Protein AF-A0A9Q0MSA0-F1 (afdb_monomer)

Foldseek 3Di:
DDDPPQLPQDPLLQKWKWWAQDLALVRTDIDGLSVVVCVCVDPRRDPVAAEDEAEDAAQDFCPDPVNRVVVNVVSVVVRYGYMYTGSNSLRYDDPVSSVVCVVSNVSSD

pLDDT: mean 86.54, std 16.1, range [34.62, 98.0]

InterPro domains:
  IPR029058 Alpha/Beta hydrolase fold [G3DSA:3.40.50.1820] (4-109)
  IPR029058 Alpha/Beta hydrolase fold [SSF53474] (38-92)

Solvent-accessible surface area (backbone atoms only — not comparable to full-atom values): 6507 Å² total; per-residue (Å²): 136,84,78,80,78,74,74,77,56,67,86,65,61,82,22,30,35,33,40,52,58,43,96,47,88,87,35,61,53,78,34,52,53,95,47,47,77,55,55,74,73,39,83,72,54,50,92,89,33,57,74,45,81,46,72,66,60,77,70,37,37,65,86,32,71,67,43,45,53,54,51,41,53,48,49,72,69,65,63,52,40,46,32,36,48,31,46,34,74,51,30,45,74,59,65,72,67,26,57,71,39,45,70,61,57,54,68,68,110

Organism: NCBI:txid35572

Radius of gyration: 14.37 Å; Cα contacts (8 Å, |Δi|>4): 168; chains: 1; bounding box: 33×27×44 Å

Structure (mmCIF, N/CA/C/O backbone):
data_AF-A0A9Q0MSA0-F1
#
_entry.id   AF-A0A9Q0MSA0-F1
#
loop_
_atom_site.group_PDB
_atom_site.id
_atom_site.type_symbol
_atom_site.label_atom_id
_atom_site.label_alt_id
_atom_site.label_comp_id
_atom_site.label_asym_id
_atom_site.label_entity_id
_atom_site.label_seq_id
_atom_site.pdbx_PDB_ins_code
_atom_site.Cartn_x
_atom_site.Cartn_y
_atom_site.Cartn_z
_atom_site.occupancy
_atom_site.B_iso_or_equiv
_atom_site.auth_seq_id
_atom_site.auth_comp_id
_atom_site.auth_asym_id
_atom_site.auth_atom_id
_atom_site.pdbx_PDB_model_num
ATOM 1 N N . MET A 1 1 ? 7.295 -15.134 24.720 1.00 34.62 1 MET A N 1
ATOM 2 C CA . MET A 1 1 ? 8.501 -15.471 23.937 1.00 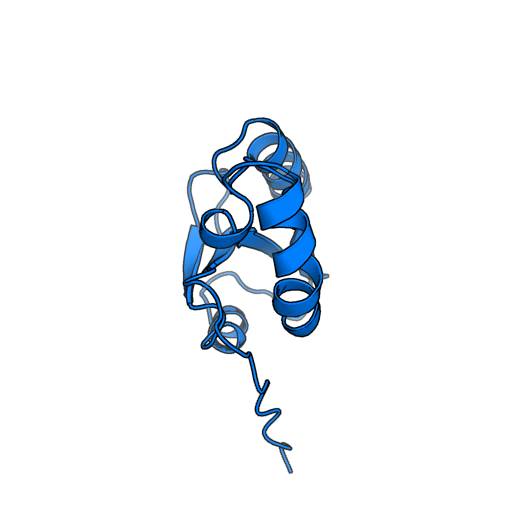34.62 1 MET A CA 1
ATOM 3 C C . MET A 1 1 ? 8.190 -15.064 22.504 1.00 34.62 1 MET A C 1
ATOM 5 O O . MET A 1 1 ? 7.495 -15.799 21.823 1.00 34.62 1 MET A O 1
ATOM 9 N N . TYR A 1 2 ? 8.537 -13.834 22.113 1.00 38.09 2 TYR A N 1
ATOM 10 C CA . TYR A 1 2 ? 8.278 -13.337 20.760 1.00 38.09 2 TYR A CA 1
ATOM 11 C C . TYR A 1 2 ? 9.439 -13.789 19.882 1.00 38.09 2 TYR A C 1
ATOM 13 O O . TYR A 1 2 ? 10.568 -13.339 20.057 1.00 38.09 2 TYR A O 1
ATOM 21 N N . THR A 1 3 ? 9.189 -14.752 19.004 1.00 38.34 3 THR A N 1
ATOM 22 C CA . THR A 1 3 ? 10.114 -15.080 17.923 1.00 38.34 3 THR A CA 1
ATOM 23 C C . THR A 1 3 ? 10.214 -13.865 17.015 1.00 38.34 3 THR A C 1
ATOM 25 O O . THR A 1 3 ? 9.231 -13.4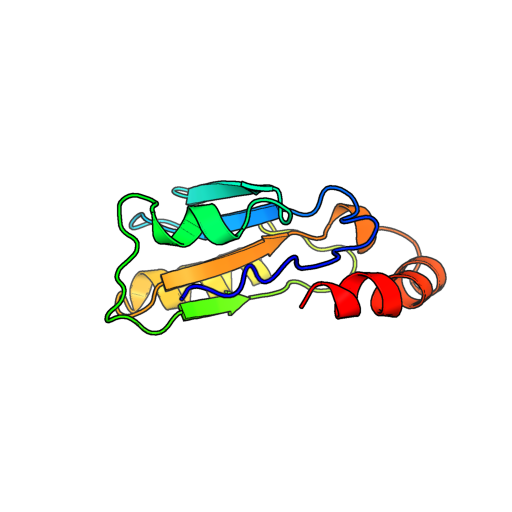94 16.378 1.00 38.34 3 THR A O 1
ATOM 28 N N . ASN A 1 4 ? 11.395 -13.245 16.977 1.00 38.03 4 ASN A N 1
ATOM 29 C CA . ASN A 1 4 ? 11.743 -12.253 15.971 1.00 38.03 4 ASN A CA 1
ATOM 30 C C . ASN A 1 4 ? 11.627 -12.924 14.598 1.00 38.03 4 ASN A C 1
ATOM 32 O O . ASN A 1 4 ? 12.502 -13.697 14.203 1.00 38.03 4 ASN A O 1
ATOM 36 N N . PHE A 1 5 ? 10.531 -12.656 13.889 1.00 42.59 5 PHE A N 1
ATOM 37 C CA . PHE A 1 5 ? 10.462 -12.864 12.451 1.00 42.59 5 PHE A CA 1
ATOM 38 C C . PHE A 1 5 ? 11.408 -11.842 11.825 1.00 42.59 5 PHE A C 1
ATOM 40 O O . PHE A 1 5 ? 11.008 -10.744 11.458 1.00 42.59 5 PHE A O 1
ATOM 47 N N . ASN A 1 6 ? 12.690 -12.191 11.734 1.00 39.47 6 ASN A N 1
ATOM 48 C CA . ASN A 1 6 ? 13.568 -11.538 10.779 1.00 39.47 6 ASN A CA 1
ATOM 49 C C . ASN A 1 6 ? 13.062 -11.970 9.406 1.00 39.47 6 ASN A C 1
ATOM 51 O O . ASN A 1 6 ? 13.451 -13.023 8.896 1.00 39.47 6 ASN A O 1
ATOM 55 N N . LEU A 1 7 ? 12.136 -11.191 8.846 1.00 48.97 7 LEU A N 1
ATOM 56 C CA . LEU A 1 7 ? 11.839 -11.248 7.430 1.00 48.97 7 LEU A CA 1
ATOM 57 C C . LEU A 1 7 ? 13.181 -10.937 6.760 1.00 48.97 7 LEU A C 1
ATOM 59 O O . LEU A 1 7 ? 13.653 -9.802 6.790 1.00 48.97 7 LEU A O 1
ATOM 63 N N . VAL A 1 8 ? 13.867 -11.962 6.249 1.00 50.69 8 VAL A N 1
ATOM 64 C CA . VAL A 1 8 ? 15.035 -11.766 5.385 1.00 50.69 8 VAL A CA 1
ATOM 65 C C . VAL A 1 8 ? 14.468 -11.269 4.064 1.00 50.69 8 VAL A C 1
ATOM 67 O O . VAL A 1 8 ? 14.370 -12.010 3.087 1.00 50.69 8 VAL A O 1
ATOM 70 N N . ILE A 1 9 ? 14.001 -10.022 4.071 1.00 54.22 9 ILE A N 1
ATOM 71 C CA . ILE A 1 9 ? 13.684 -9.309 2.851 1.00 54.22 9 ILE A CA 1
ATOM 72 C C . ILE A 1 9 ? 15.026 -9.219 2.134 1.00 54.22 9 ILE A C 1
ATOM 74 O O . ILE A 1 9 ? 16.013 -8.758 2.712 1.00 54.22 9 ILE A O 1
ATOM 78 N N . GLY A 1 10 ? 15.093 -9.734 0.908 1.00 58.25 10 GLY A N 1
ATOM 79 C CA . GLY A 1 10 ? 16.223 -9.461 0.028 1.00 58.25 10 GLY A CA 1
ATOM 80 C C . GLY A 1 10 ? 16.320 -7.960 -0.263 1.00 58.25 10 GLY A C 1
ATOM 81 O O . GLY A 1 10 ? 15.852 -7.114 0.498 1.00 58.25 10 GLY A O 1
ATOM 82 N N . ASN A 1 11 ? 16.889 -7.587 -1.404 1.00 71.75 11 ASN A N 1
ATOM 83 C CA . ASN A 1 11 ? 16.768 -6.206 -1.858 1.00 71.75 11 ASN A CA 1
ATOM 84 C C . ASN A 1 11 ? 15.273 -5.838 -1.957 1.00 71.75 11 ASN A C 1
ATOM 86 O O . ASN A 1 11 ? 14.556 -6.369 -2.798 1.00 71.75 11 ASN A O 1
ATOM 90 N N . SER A 1 12 ? 14.800 -4.935 -1.096 1.00 74.56 12 SER A N 1
ATOM 91 C CA . SER A 1 12 ? 13.406 -4.477 -1.094 1.00 74.56 12 SER A CA 1
ATOM 92 C C . SER A 1 12 ? 13.081 -3.602 -2.304 1.00 74.56 12 SER A C 1
ATOM 94 O O . SER A 1 12 ? 11.943 -3.160 -2.456 1.00 74.56 12 SER A O 1
ATOM 96 N N . PHE A 1 13 ? 14.083 -3.284 -3.131 1.00 84.50 13 PHE A N 1
ATOM 97 C CA . PHE A 1 13 ? 14.019 -2.317 -4.220 1.00 84.50 13 PHE A CA 1
ATOM 98 C C . PHE A 1 13 ? 13.547 -0.932 -3.762 1.00 84.50 13 PHE A C 1
ATOM 100 O O . PHE A 1 13 ? 13.080 -0.135 -4.567 1.00 84.50 13 PHE A O 1
ATOM 107 N N . GLY A 1 14 ? 13.654 -0.617 -2.468 1.00 87.69 14 GLY A N 1
ATOM 108 C CA . GLY A 1 14 ? 13.102 0.617 -1.911 1.00 87.69 14 GLY A CA 1
ATOM 109 C C . GLY A 1 14 ? 11.572 0.640 -1.853 1.00 87.69 14 GLY A C 1
ATOM 110 O O . GLY A 1 14 ? 11.011 1.726 -1.690 1.00 87.69 14 GLY A O 1
ATOM 111 N N . SER A 1 15 ? 10.912 -0.518 -1.962 1.00 91.94 15 SER A N 1
ATOM 112 C CA . SER A 1 15 ? 9.458 -0.650 -1.841 1.00 91.94 15 SER A CA 1
ATOM 113 C C . SER A 1 15 ? 8.961 -0.146 -0.485 1.00 91.94 15 SER A C 1
ATOM 115 O O . SER A 1 15 ? 9.685 -0.164 0.519 1.00 91.94 15 SER A O 1
ATOM 117 N N . LYS A 1 16 ? 7.712 0.312 -0.464 1.00 94.94 16 LYS A N 1
ATOM 118 C CA . LYS A 1 16 ? 7.084 0.971 0.682 1.00 94.94 16 LYS A CA 1
ATOM 119 C C . LYS A 1 16 ? 5.752 0.316 1.021 1.00 94.94 16 LYS A C 1
ATOM 121 O O . LYS A 1 16 ? 5.033 -0.128 0.128 1.00 94.94 16 LYS A O 1
ATOM 126 N N . ILE A 1 17 ? 5.397 0.332 2.300 1.00 96.06 17 ILE A N 1
ATOM 127 C CA . ILE A 1 17 ? 4.033 0.065 2.757 1.00 96.06 17 ILE A CA 1
ATOM 128 C C . ILE A 1 17 ? 3.374 1.399 3.087 1.00 96.06 17 ILE A C 1
ATOM 130 O O . ILE A 1 17 ? 3.901 2.186 3.873 1.00 96.06 17 ILE A O 1
ATOM 134 N N . LEU A 1 18 ? 2.219 1.652 2.480 1.00 97.69 18 LEU A N 1
ATOM 135 C CA . LEU A 1 18 ? 1.379 2.802 2.785 1.00 97.69 18 LEU A CA 1
ATOM 136 C C . LEU A 1 18 ? 0.182 2.335 3.603 1.00 97.69 18 LEU A C 1
ATOM 138 O O . LEU A 1 18 ? -0.546 1.453 3.149 1.00 97.69 18 LEU A O 1
ATOM 142 N N . PHE A 1 19 ? -0.058 2.948 4.758 1.00 98.00 19 PHE A N 1
ATOM 143 C CA . PHE A 1 19 ? -1.248 2.709 5.571 1.00 98.00 19 PHE A CA 1
ATOM 144 C C . PHE A 1 19 ? -2.191 3.905 5.487 1.00 98.00 19 PHE A C 1
ATOM 146 O O . PHE A 1 19 ? -1.842 5.008 5.900 1.00 98.00 19 PHE A O 1
ATOM 153 N N . PHE A 1 20 ? -3.397 3.703 4.951 1.00 97.25 20 PHE A N 1
ATOM 154 C CA . PHE A 1 20 ? -4.380 4.779 4.808 1.00 97.25 20 PHE A CA 1
ATOM 155 C C . PHE A 1 20 ? -5.235 4.884 6.072 1.00 97.25 20 PHE A C 1
ATOM 157 O O . PHE A 1 20 ? -6.232 4.180 6.229 1.00 97.25 20 PHE A O 1
ATOM 164 N N . ASN A 1 21 ? -4.841 5.790 6.964 1.00 91.94 21 ASN A N 1
ATOM 165 C CA . ASN A 1 21 ? -5.442 6.002 8.282 1.00 91.94 21 ASN A CA 1
ATOM 166 C C . ASN A 1 21 ? -6.426 7.186 8.346 1.00 91.94 21 ASN A C 1
ATOM 168 O O . ASN A 1 21 ? -6.875 7.572 9.425 1.00 91.94 21 ASN A O 1
ATOM 172 N N . GLY A 1 22 ? -6.779 7.770 7.198 1.00 89.31 22 GLY A N 1
ATOM 173 C CA . GLY A 1 22 ? -7.728 8.878 7.101 1.00 89.31 22 GLY A CA 1
ATOM 174 C C . GLY A 1 22 ? -8.979 8.556 6.287 1.00 89.31 22 GLY A C 1
ATOM 175 O O . GLY A 1 22 ? -9.176 7.459 5.779 1.00 89.31 22 GLY A O 1
ATOM 176 N N . LYS A 1 23 ? -9.841 9.566 6.122 1.00 90.50 23 LYS A N 1
ATOM 177 C CA . LYS A 1 23 ? -11.101 9.451 5.361 1.00 90.50 23 LYS A CA 1
ATOM 178 C C . LYS A 1 23 ? -10.942 9.626 3.847 1.00 90.50 23 LYS A C 1
ATOM 180 O O . LYS A 1 23 ? -11.931 9.594 3.124 1.00 90.50 23 LYS A O 1
ATOM 185 N N . THR A 1 24 ? -9.728 9.884 3.361 1.00 93.44 24 THR A N 1
ATOM 186 C CA . THR A 1 24 ? -9.466 10.123 1.936 1.00 93.44 24 THR A CA 1
ATOM 187 C C . THR A 1 24 ? -8.198 9.408 1.498 1.00 93.44 24 THR A C 1
ATOM 189 O O . THR A 1 24 ? -7.289 9.194 2.296 1.00 93.44 24 THR A O 1
ATOM 192 N N . VAL A 1 25 ? -8.098 9.120 0.200 1.00 94.06 25 VAL A N 1
ATOM 193 C CA . VAL A 1 25 ? -6.924 8.478 -0.420 1.00 94.06 25 VAL A CA 1
ATOM 194 C C . VAL A 1 25 ? -5.636 9.315 -0.372 1.00 94.06 25 VAL A C 1
ATOM 196 O O . VAL A 1 25 ? -4.604 8.859 -0.843 1.00 94.06 25 VAL A O 1
ATOM 199 N N . ASN A 1 26 ? -5.683 10.541 0.153 1.00 94.38 26 ASN A N 1
ATOM 200 C CA . ASN A 1 26 ? -4.513 11.414 0.286 1.00 94.38 26 ASN A CA 1
ATOM 201 C C . ASN A 1 26 ? -3.948 11.425 1.716 1.00 94.38 26 ASN A C 1
ATOM 203 O O . ASN A 1 26 ? -2.999 12.155 1.984 1.00 94.38 26 ASN A O 1
ATOM 207 N N . HIS A 1 27 ? -4.552 10.678 2.642 1.00 94.69 27 HIS A N 1
ATOM 208 C CA . HIS A 1 27 ? -4.137 10.634 4.039 1.00 94.69 27 HIS A CA 1
ATOM 209 C C . HIS A 1 27 ? -3.641 9.228 4.377 1.00 94.69 27 HIS A C 1
ATOM 211 O O . HIS A 1 27 ? -4.440 8.300 4.519 1.00 94.69 27 HIS A O 1
ATOM 217 N N . TYR A 1 28 ? -2.321 9.090 4.453 1.00 97.19 28 TYR A N 1
ATOM 218 C CA . TYR A 1 28 ? -1.638 7.840 4.747 1.00 97.19 28 TYR A CA 1
ATOM 219 C C . TYR A 1 28 ? -0.309 8.097 5.462 1.00 97.19 28 TYR A C 1
ATOM 221 O O . TYR A 1 28 ? 0.304 9.155 5.295 1.00 97.19 28 TYR A O 1
ATOM 229 N N . THR A 1 29 ? 0.158 7.106 6.211 1.00 97.50 29 THR A N 1
ATOM 230 C CA . THR A 1 29 ? 1.556 6.979 6.639 1.00 97.50 29 THR A CA 1
ATOM 231 C C . THR A 1 29 ? 2.309 6.091 5.652 1.00 97.50 29 THR A C 1
ATOM 233 O O . THR A 1 29 ? 1.711 5.312 4.906 1.00 97.50 29 THR A O 1
ATOM 236 N N . MET A 1 30 ? 3.630 6.242 5.595 1.00 97.12 30 MET A N 1
ATOM 237 C CA . MET A 1 30 ? 4.489 5.471 4.703 1.00 97.12 30 MET A CA 1
ATOM 238 C C . MET A 1 30 ? 5.664 4.925 5.495 1.00 97.12 30 MET A C 1
ATOM 240 O O . MET A 1 30 ? 6.346 5.677 6.188 1.00 97.12 30 MET A O 1
ATOM 244 N N . HIS A 1 31 ? 5.914 3.634 5.330 1.00 95.44 31 HIS A N 1
ATOM 245 C CA . HIS A 1 31 ? 7.032 2.932 5.942 1.00 95.44 31 HIS A CA 1
ATOM 246 C C . HIS A 1 31 ? 7.866 2.261 4.867 1.00 95.44 31 HIS A C 1
ATOM 248 O O . HIS A 1 31 ? 7.343 1.795 3.848 1.00 95.44 31 HIS A O 1
ATOM 254 N N . ASP A 1 32 ? 9.171 2.185 5.105 1.00 93.56 32 ASP A N 1
ATOM 255 C CA . ASP A 1 32 ? 9.996 1.231 4.381 1.00 93.56 32 ASP A CA 1
ATOM 256 C C . ASP A 1 32 ? 9.457 -0.173 4.613 1.00 93.56 32 ASP A C 1
ATOM 258 O O . ASP A 1 32 ? 9.064 -0.535 5.718 1.00 93.56 32 ASP A O 1
ATOM 262 N N . LEU A 1 33 ? 9.458 -0.984 3.563 1.00 90.00 33 LEU A N 1
ATOM 263 C CA . LEU A 1 33 ? 9.010 -2.367 3.651 1.00 90.00 33 LEU A CA 1
ATOM 264 C C . LEU A 1 33 ? 9.796 -3.187 4.692 1.00 90.00 33 LEU A C 1
ATOM 266 O O . LEU A 1 33 ? 9.238 -4.070 5.329 1.00 90.00 33 LEU A O 1
ATOM 270 N N . THR A 1 34 ? 11.074 -2.866 4.902 1.00 88.69 34 THR A N 1
ATOM 271 C CA . THR A 1 34 ? 11.919 -3.469 5.949 1.00 88.69 34 THR A CA 1
ATOM 272 C C . THR A 1 34 ? 11.541 -3.049 7.369 1.00 88.69 34 THR A C 1
ATOM 274 O O . THR A 1 34 ? 12.138 -3.549 8.310 1.00 88.69 34 THR A O 1
ATOM 277 N N . ALA A 1 35 ? 10.616 -2.103 7.505 1.00 91.19 35 ALA A N 1
ATOM 278 C CA . ALA A 1 35 ? 10.094 -1.571 8.755 1.00 91.19 35 ALA A CA 1
ATOM 279 C C . ALA A 1 35 ? 8.553 -1.669 8.787 1.00 91.19 35 ALA A C 1
ATOM 281 O O . ALA A 1 35 ? 7.885 -0.890 9.472 1.00 91.19 35 ALA A O 1
ATOM 282 N N . ALA A 1 36 ? 7.975 -2.587 8.000 1.00 89.31 36 ALA A N 1
ATOM 283 C CA . ALA A 1 36 ? 6.531 -2.743 7.841 1.00 89.31 36 ALA A CA 1
ATOM 284 C C . ALA A 1 36 ? 5.823 -3.112 9.153 1.00 89.31 36 ALA A C 1
ATOM 286 O O . ALA A 1 36 ? 4.645 -2.802 9.326 1.00 89.31 36 ALA A O 1
ATOM 287 N N . GLU A 1 37 ? 6.531 -3.724 10.101 1.00 90.75 37 GLU A N 1
ATOM 288 C CA . GLU A 1 37 ? 6.026 -4.019 11.437 1.00 90.75 37 GLU A CA 1
ATOM 289 C C . GLU A 1 37 ? 5.602 -2.759 12.200 1.00 90.75 37 GLU A C 1
ATOM 291 O O . GLU A 1 37 ? 4.682 -2.831 13.010 1.00 90.75 37 GLU A O 1
ATOM 296 N N . ASN A 1 38 ? 6.184 -1.593 11.905 1.00 94.94 38 ASN A N 1
ATOM 297 C CA . ASN A 1 38 ? 5.837 -0.346 12.589 1.00 94.94 38 ASN A CA 1
ATOM 298 C C . ASN A 1 38 ? 4.419 0.140 12.255 1.00 94.94 38 ASN A C 1
ATOM 300 O O . ASN A 1 38 ? 3.817 0.856 13.057 1.00 94.94 38 ASN A O 1
ATOM 304 N N . VAL A 1 39 ? 3.841 -0.313 11.136 1.00 96.81 39 VAL A N 1
ATOM 305 C CA . VAL A 1 39 ? 2.471 0.027 10.716 1.00 96.81 39 VAL A CA 1
ATOM 306 C C . VAL A 1 39 ? 1.442 -0.315 11.794 1.00 96.81 39 VAL A C 1
ATOM 308 O O . VAL A 1 39 ? 0.483 0.427 11.984 1.00 96.81 39 VAL A O 1
ATOM 311 N N . VAL A 1 40 ? 1.637 -1.406 12.543 1.00 96.12 40 VAL A N 1
ATOM 312 C CA . VAL A 1 40 ? 0.671 -1.832 13.575 1.00 96.12 40 VAL A CA 1
ATOM 313 C C . VAL A 1 40 ? 0.623 -0.881 14.773 1.00 96.12 40 VAL A C 1
ATOM 315 O O . VAL A 1 40 ? -0.292 -0.962 15.589 1.00 96.12 40 VAL A O 1
ATOM 318 N N . THR A 1 41 ? 1.617 0.003 14.889 1.00 96.50 41 THR A N 1
ATOM 319 C CA . THR A 1 41 ? 1.706 1.026 15.937 1.00 96.50 41 THR A CA 1
ATOM 320 C C . THR A 1 41 ? 1.262 2.408 15.461 1.00 96.50 41 THR A C 1
ATOM 322 O O . THR A 1 41 ? 1.194 3.334 16.271 1.00 96.50 41 THR A O 1
ATOM 325 N N . ASP A 1 42 ? 0.923 2.561 14.177 1.00 96.88 42 ASP A N 1
ATOM 326 C CA . ASP A 1 42 ? 0.455 3.833 13.641 1.00 96.88 42 ASP A CA 1
ATOM 327 C C . ASP A 1 42 ? -0.906 4.225 14.216 1.00 96.88 42 ASP A C 1
ATOM 329 O O . ASP A 1 42 ? -1.834 3.421 14.348 1.00 96.88 42 ASP A O 1
ATOM 333 N N . THR A 1 43 ? -1.065 5.523 14.471 1.00 96.12 43 THR A N 1
ATOM 334 C CA . THR A 1 43 ? -2.353 6.094 14.862 1.00 96.12 43 THR A CA 1
ATOM 335 C C . THR A 1 43 ? -3.425 5.756 13.826 1.00 96.12 43 THR A C 1
ATOM 337 O O . THR A 1 43 ? -3.304 6.103 12.648 1.00 96.12 43 THR A O 1
ATOM 340 N N . GLY A 1 44 ? -4.505 5.130 14.294 1.00 95.19 44 GLY A N 1
ATOM 341 C CA . GLY A 1 44 ? -5.645 4.720 13.476 1.00 95.19 44 GLY A CA 1
ATOM 342 C C . GLY A 1 44 ? -5.628 3.250 13.059 1.00 95.19 44 GLY A C 1
ATOM 343 O O . GLY A 1 44 ? -6.647 2.781 12.554 1.00 95.19 44 GLY A O 1
ATOM 344 N N . PHE A 1 45 ? -4.529 2.519 13.283 1.00 97.25 45 PHE A N 1
ATOM 345 C CA . PHE A 1 45 ? -4.505 1.071 13.091 1.00 97.25 45 PHE A CA 1
ATOM 346 C C . PHE A 1 45 ? -5.344 0.389 14.178 1.00 97.25 45 PHE A C 1
ATOM 348 O O . PHE A 1 45 ? -5.174 0.656 15.368 1.00 97.25 45 PHE A O 1
ATOM 355 N N . ASP A 1 46 ? -6.268 -0.481 13.776 1.00 96.75 46 ASP A N 1
ATOM 356 C CA . ASP A 1 46 ? -7.194 -1.156 14.688 1.00 96.75 46 ASP A CA 1
ATOM 357 C C . ASP A 1 46 ? -6.993 -2.670 14.614 1.00 96.75 46 ASP A C 1
ATOM 359 O O . ASP A 1 46 ? -7.312 -3.302 13.607 1.00 96.75 46 ASP A O 1
ATOM 363 N N . LEU A 1 47 ? -6.491 -3.267 15.697 1.00 96.31 47 LEU A N 1
ATOM 364 C CA . LEU A 1 47 ? -6.221 -4.707 15.784 1.00 96.31 47 LEU A CA 1
ATOM 365 C C . LEU A 1 47 ? -7.481 -5.581 15.655 1.00 96.31 47 LEU A C 1
ATOM 367 O O . LEU A 1 47 ? -7.360 -6.778 15.410 1.00 96.31 47 LEU A O 1
ATOM 371 N N . ASN A 1 48 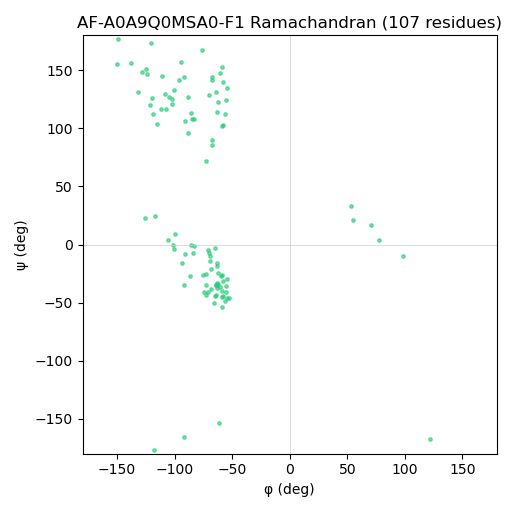? -8.678 -5.006 15.804 1.00 96.94 48 ASN A N 1
ATOM 372 C CA . ASN A 1 48 ? -9.941 -5.72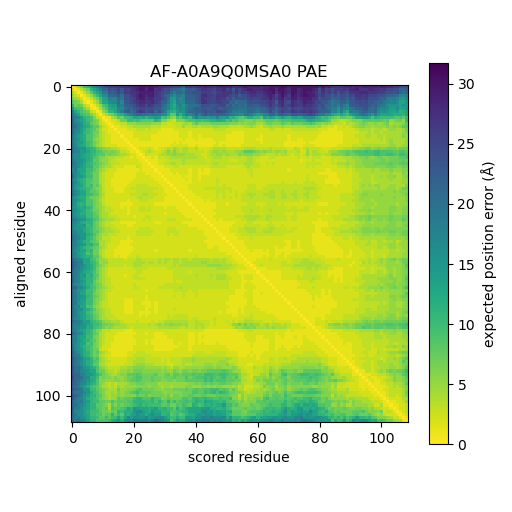7 15.637 1.00 96.94 48 ASN A CA 1
ATOM 373 C C . ASN A 1 48 ? -10.474 -5.670 14.200 1.00 96.94 48 ASN A C 1
ATOM 375 O O . ASN A 1 48 ? -11.455 -6.345 13.884 1.00 96.94 48 ASN A O 1
ATOM 379 N N . ARG A 1 49 ? -9.862 -4.862 13.326 1.00 96.12 49 ARG A N 1
ATOM 380 C CA . ARG A 1 49 ? -10.240 -4.771 11.914 1.00 96.12 49 ARG A CA 1
ATOM 381 C C . ARG A 1 49 ? -9.424 -5.734 11.080 1.00 96.12 49 ARG A C 1
ATOM 383 O O . ARG A 1 49 ? -8.228 -5.921 11.286 1.00 96.12 49 ARG A O 1
ATOM 390 N N . THR A 1 50 ? -10.069 -6.298 10.067 1.00 97.44 50 THR A N 1
ATOM 391 C CA . THR A 1 50 ? -9.364 -7.075 9.053 1.00 97.44 50 THR A CA 1
ATOM 392 C C . THR A 1 50 ? -8.395 -6.170 8.294 1.00 97.44 50 THR A C 1
ATOM 394 O O . THR A 1 50 ? -8.774 -5.096 7.818 1.00 97.44 50 THR A O 1
ATOM 397 N N . THR A 1 51 ? -7.149 -6.619 8.159 1.00 97.19 51 THR A N 1
ATOM 398 C CA . THR A 1 51 ? -6.139 -5.938 7.349 1.00 97.19 51 THR A CA 1
ATOM 399 C C . THR A 1 51 ? -6.208 -6.426 5.909 1.00 97.19 51 THR A C 1
ATOM 401 O O . THR A 1 51 ? -6.156 -7.625 5.645 1.00 97.19 51 THR A O 1
ATOM 404 N N . ILE A 1 52 ? -6.318 -5.485 4.977 1.00 96.94 52 ILE A N 1
ATOM 405 C CA . ILE A 1 52 ? -6.291 -5.715 3.536 1.00 96.94 52 ILE A CA 1
ATOM 406 C C . ILE A 1 52 ? -4.969 -5.177 3.007 1.00 96.94 52 ILE A C 1
ATOM 408 O O . ILE A 1 52 ? -4.631 -4.025 3.266 1.00 96.94 52 ILE A O 1
ATOM 412 N N . ILE A 1 53 ? -4.247 -5.990 2.241 1.00 95.50 53 ILE A N 1
ATOM 413 C CA . ILE A 1 53 ? -3.028 -5.574 1.545 1.00 95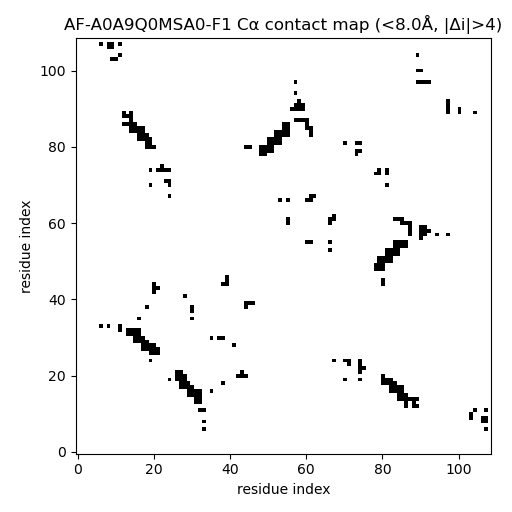.50 53 ILE A CA 1
ATOM 414 C C . ILE A 1 53 ? -3.320 -5.590 0.048 1.00 95.50 53 ILE A C 1
ATOM 416 O O . ILE A 1 53 ? -3.615 -6.638 -0.524 1.00 95.50 53 ILE A O 1
ATOM 420 N N . TYR A 1 54 ? -3.260 -4.422 -0.583 1.00 96.12 54 TYR A N 1
ATOM 421 C CA . TYR A 1 54 ? -3.364 -4.284 -2.030 1.00 96.12 54 TYR A CA 1
ATOM 422 C C . TYR A 1 54 ? -1.978 -4.103 -2.653 1.00 96.12 54 TYR A C 1
ATOM 424 O O . TYR A 1 54 ? -1.178 -3.283 -2.201 1.00 96.12 54 TYR A O 1
ATOM 432 N N . ILE A 1 55 ? -1.712 -4.849 -3.722 1.00 94.62 55 ILE A N 1
ATOM 433 C CA . ILE A 1 55 ? -0.446 -4.834 -4.455 1.00 94.62 55 ILE A CA 1
ATOM 434 C C . ILE A 1 55 ? -0.777 -4.453 -5.896 1.00 94.62 55 ILE A C 1
ATOM 436 O O . ILE A 1 55 ? -1.578 -5.121 -6.552 1.00 94.62 55 ILE A O 1
ATOM 440 N N . HIS A 1 56 ? -0.214 -3.349 -6.386 1.00 94.31 56 HIS A N 1
ATOM 441 C CA . HIS A 1 56 ? -0.469 -2.900 -7.757 1.00 94.31 56 HIS A CA 1
ATOM 442 C C . HIS A 1 56 ? 0.305 -3.742 -8.784 1.00 94.31 56 HIS A C 1
ATOM 444 O O . HIS A 1 56 ? 1.205 -4.498 -8.436 1.00 94.31 56 HIS A O 1
ATOM 450 N N . GLY A 1 57 ? -0.037 -3.605 -10.066 1.00 89.56 57 GLY A N 1
ATOM 451 C CA . GLY A 1 57 ? 0.590 -4.373 -11.145 1.00 89.56 57 GLY A CA 1
ATOM 452 C C . GLY A 1 57 ? 1.798 -3.699 -11.804 1.00 89.56 57 GLY A C 1
ATOM 453 O O . GLY A 1 57 ? 2.334 -2.697 -11.323 1.00 89.56 57 GLY A O 1
ATOM 454 N N . TRP A 1 58 ? 2.177 -4.253 -12.960 1.00 91.31 58 TRP A N 1
ATOM 455 C CA . TRP A 1 58 ? 3.227 -3.743 -13.845 1.00 91.31 58 TRP A CA 1
ATOM 456 C C . TRP A 1 58 ? 2.998 -2.280 -14.238 1.00 91.31 58 TRP A C 1
ATOM 458 O O . TRP A 1 58 ? 1.892 -1.896 -14.622 1.00 91.31 58 TRP A O 1
ATOM 468 N N . ASN A 1 59 ? 4.068 -1.485 -14.171 1.00 91.25 59 ASN A N 1
ATOM 469 C CA . ASN A 1 59 ? 4.094 -0.072 -14.549 1.00 91.25 59 ASN A CA 1
ATOM 470 C C . ASN A 1 59 ? 3.000 0.776 -13.863 1.00 91.25 59 ASN A C 1
ATOM 472 O O . ASN A 1 59 ? 2.455 1.716 -14.444 1.00 91.25 59 ASN A O 1
ATOM 476 N N . GLN A 1 60 ? 2.654 0.405 -12.628 1.00 93.50 60 GLN A N 1
ATOM 477 C CA . GLN A 1 60 ? 1.744 1.132 -11.749 1.00 93.50 60 GLN A CA 1
ATOM 478 C C . GLN A 1 60 ? 2.458 1.530 -10.453 1.00 93.50 60 GLN A C 1
ATOM 480 O O . GLN A 1 60 ? 3.600 1.153 -10.203 1.00 93.50 60 GLN A O 1
ATOM 485 N N . SER A 1 61 ? 1.756 2.313 -9.643 1.00 94.88 61 SER A N 1
ATOM 486 C CA . SER A 1 61 ? 2.159 2.768 -8.312 1.00 94.88 61 SER A CA 1
ATOM 487 C C . SER A 1 61 ? 0.917 2.965 -7.438 1.00 94.88 61 SER A C 1
ATOM 489 O O . SER A 1 61 ? -0.223 2.869 -7.920 1.00 94.88 61 SER A O 1
ATOM 491 N N . PHE A 1 62 ? 1.095 3.322 -6.164 1.00 94.25 62 PHE A N 1
ATOM 492 C CA . PHE A 1 62 ? -0.030 3.661 -5.279 1.00 94.25 62 PHE A CA 1
ATOM 493 C C . PHE A 1 62 ? -0.882 4.841 -5.791 1.00 94.25 62 PHE A C 1
ATOM 495 O O . PHE A 1 62 ? -2.075 4.919 -5.497 1.00 94.25 62 PHE A O 1
ATOM 502 N N . SER A 1 63 ? -0.301 5.747 -6.588 1.00 95.56 63 SER A N 1
ATOM 503 C CA . SER A 1 63 ? -0.997 6.922 -7.127 1.00 95.56 63 SER A CA 1
ATOM 504 C C . SER A 1 63 ? -1.794 6.633 -8.404 1.00 95.56 63 SER A C 1
ATOM 506 O O . SER A 1 63 ? -2.571 7.480 -8.859 1.00 95.56 63 SER A O 1
ATOM 508 N N . SER A 1 64 ? -1.660 5.428 -8.969 1.00 96.94 64 SER A N 1
ATOM 509 C CA . SER A 1 64 ? -2.402 5.000 -10.157 1.00 96.94 64 SER A CA 1
ATOM 510 C C . SER A 1 64 ? -3.917 5.011 -9.923 1.00 96.94 64 SER A C 1
ATOM 512 O O . SER A 1 64 ? -4.400 4.745 -8.822 1.00 96.94 64 SER A O 1
ATOM 514 N N . LYS A 1 65 ? -4.698 5.298 -10.977 1.00 96.50 65 LYS A N 1
ATOM 515 C CA . LYS A 1 65 ? -6.171 5.377 -10.893 1.00 96.50 65 LYS A CA 1
ATOM 516 C C . LYS A 1 65 ? -6.800 4.097 -10.326 1.00 96.50 65 LYS A C 1
ATOM 518 O O . LYS A 1 65 ? -7.714 4.199 -9.516 1.00 96.50 65 LYS A O 1
ATOM 523 N N . SER A 1 66 ? -6.292 2.928 -10.724 1.00 95.06 66 SER A N 1
ATOM 524 C CA . SER A 1 66 ? -6.692 1.608 -10.210 1.00 95.06 66 SER A CA 1
ATOM 525 C C . SER A 1 66 ? -6.469 1.496 -8.702 1.00 95.06 66 SER A C 1
ATOM 527 O O . SER A 1 66 ? -7.411 1.239 -7.956 1.00 95.06 66 SER A O 1
ATOM 529 N N . SER A 1 67 ? -5.246 1.777 -8.251 1.00 96.00 67 SER A N 1
ATOM 530 C CA . SER A 1 67 ? -4.857 1.757 -6.840 1.00 96.00 67 SER A CA 1
ATOM 531 C C . SER A 1 67 ? -5.738 2.681 -6.002 1.00 96.00 67 SER A C 1
ATOM 533 O O . SER A 1 67 ? -6.324 2.257 -5.008 1.00 96.00 67 SER A O 1
ATOM 535 N N . ARG A 1 68 ? -5.934 3.927 -6.455 1.00 96.81 68 ARG A N 1
ATOM 536 C CA . ARG A 1 68 ? -6.793 4.901 -5.765 1.00 96.81 68 ARG A CA 1
ATOM 537 C C . ARG A 1 68 ? -8.254 4.460 -5.705 1.00 96.81 68 ARG A C 1
ATOM 539 O O . ARG A 1 68 ? -8.897 4.696 -4.689 1.00 96.81 68 ARG A O 1
ATOM 546 N N . ALA A 1 69 ? -8.782 3.829 -6.755 1.00 97.56 69 ALA A N 1
ATOM 547 C CA . ALA A 1 69 ? -10.156 3.330 -6.764 1.00 97.56 69 ALA A CA 1
ATOM 548 C C . ALA A 1 69 ? -10.367 2.218 -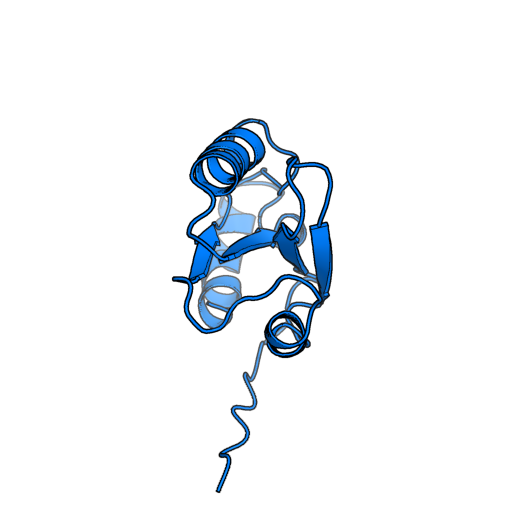5.724 1.00 97.56 69 ALA A C 1
ATOM 550 O O . ALA A 1 69 ? -11.344 2.259 -4.976 1.00 97.56 69 ALA A O 1
ATOM 551 N N . ILE A 1 70 ? -9.425 1.275 -5.631 1.00 97.00 70 ILE A N 1
ATOM 552 C CA . ILE A 1 70 ? -9.474 0.169 -4.666 1.00 97.00 70 ILE A CA 1
ATOM 553 C C . ILE A 1 70 ? -9.354 0.695 -3.236 1.00 97.00 70 ILE A C 1
ATOM 555 O O . ILE A 1 70 ? -10.211 0.404 -2.402 1.00 97.00 70 ILE A O 1
ATOM 559 N N . VAL A 1 71 ? -8.356 1.539 -2.961 1.00 97.44 71 VAL A N 1
ATOM 560 C CA . VAL A 1 71 ? -8.180 2.152 -1.635 1.00 97.44 71 VAL A CA 1
ATOM 561 C C . VAL A 1 71 ? -9.422 2.947 -1.233 1.00 97.44 71 VAL A C 1
ATOM 563 O O . VAL A 1 71 ? -9.912 2.800 -0.115 1.00 97.44 71 VAL A O 1
ATOM 566 N N . ASN A 1 72 ? -9.987 3.742 -2.148 1.00 97.50 72 ASN A N 1
ATOM 567 C CA . ASN A 1 72 ? -11.191 4.519 -1.867 1.00 97.50 72 ASN A CA 1
ATOM 568 C C . ASN A 1 72 ? -12.387 3.631 -1.489 1.00 97.50 72 ASN A C 1
ATOM 570 O O . ASN A 1 72 ? -13.161 4.009 -0.611 1.00 97.50 72 ASN A O 1
ATOM 574 N N . ALA A 1 73 ? -12.538 2.455 -2.106 1.00 97.19 73 ALA A N 1
ATOM 575 C CA . ALA A 1 73 ? -13.611 1.522 -1.771 1.00 97.19 73 ALA A CA 1
ATOM 576 C C . ALA A 1 73 ? -13.480 0.990 -0.331 1.00 97.19 73 ALA A C 1
ATOM 578 O O . ALA A 1 73 ? -14.463 0.986 0.414 1.00 97.19 73 ALA A O 1
ATOM 579 N N . TYR A 1 74 ? -12.267 0.620 0.092 1.00 97.44 74 TYR A N 1
ATOM 580 C CA . TYR A 1 74 ? -12.014 0.136 1.454 1.00 97.44 74 TYR A CA 1
ATOM 581 C C . TYR A 1 74 ? -12.120 1.239 2.514 1.00 97.44 74 TYR A C 1
ATOM 583 O O . TYR A 1 74 ? -12.739 1.013 3.556 1.00 97.44 74 TYR A O 1
ATOM 591 N N . ILE A 1 75 ? -11.614 2.445 2.230 1.00 95.94 75 ILE A N 1
ATOM 592 C CA . ILE A 1 75 ? -11.807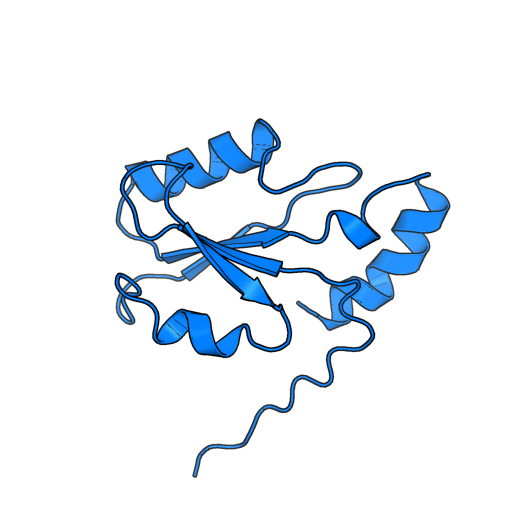 3.620 3.099 1.00 95.94 75 ILE A CA 1
ATOM 593 C C . ILE A 1 75 ? -13.303 3.921 3.265 1.00 95.94 75 ILE A C 1
ATOM 595 O O . ILE A 1 75 ? -13.761 4.139 4.383 1.00 95.94 75 ILE A O 1
ATOM 599 N N . THR A 1 76 ? -14.072 3.902 2.169 1.00 95.81 76 THR A N 1
ATOM 600 C CA . THR A 1 76 ? -15.519 4.190 2.189 1.00 95.81 76 THR A CA 1
ATOM 601 C C . THR A 1 76 ? -16.300 3.155 2.997 1.00 95.81 76 THR A C 1
ATOM 603 O O . THR A 1 76 ? -17.266 3.509 3.667 1.00 95.81 76 THR A O 1
ATOM 606 N N . ASN A 1 77 ? -15.885 1.885 2.968 1.00 94.69 77 ASN A N 1
ATOM 607 C CA . ASN A 1 77 ? -16.495 0.844 3.795 1.00 94.69 77 ASN A CA 1
ATOM 608 C C . ASN A 1 77 ? -16.205 1.054 5.294 1.00 94.69 77 ASN A C 1
ATOM 610 O O . ASN A 1 77 ? -17.078 0.832 6.127 1.00 94.69 77 ASN A O 1
ATOM 614 N N . GLY A 1 78 ? -14.991 1.504 5.635 1.00 91.69 78 GLY A N 1
ATOM 615 C CA . GLY A 1 78 ? -14.626 1.949 6.985 1.00 91.69 78 GLY A CA 1
ATOM 616 C C . GLY A 1 78 ? -14.353 0.841 8.011 1.00 91.69 78 GLY A C 1
ATOM 617 O O . GLY A 1 78 ? -14.099 1.154 9.173 1.00 91.69 78 GLY A O 1
ATOM 618 N N . GLN A 1 79 ? -14.377 -0.431 7.605 1.00 94.38 79 GLN A N 1
ATOM 619 C CA . GLN A 1 79 ? -14.228 -1.592 8.499 1.00 94.38 79 GLN A CA 1
ATOM 620 C C . GLN A 1 79 ? -12.862 -2.292 8.417 1.00 94.38 79 GLN A C 1
ATOM 622 O O . GLN A 1 79 ? -12.654 -3.314 9.065 1.00 94.38 79 GLN A O 1
ATOM 627 N N . TYR A 1 80 ? -11.926 -1.755 7.635 1.00 97.31 80 TYR A N 1
ATOM 628 C CA . TYR A 1 80 ? -10.656 -2.412 7.327 1.00 97.31 80 TYR A CA 1
ATOM 629 C C . TYR A 1 80 ? -9.464 -1.523 7.673 1.00 97.31 80 TYR A C 1
ATOM 631 O O . TYR A 1 80 ? -9.556 -0.298 7.563 1.00 97.31 80 TYR A O 1
ATOM 639 N N . ASN A 1 81 ? -8.332 -2.143 8.006 1.00 98.00 81 ASN A N 1
ATOM 640 C CA . ASN A 1 81 ? -7.027 -1.498 7.863 1.00 98.00 81 ASN A CA 1
ATOM 641 C C . ASN A 1 81 ? -6.574 -1.738 6.420 1.00 98.00 81 ASN A C 1
ATOM 643 O O . ASN A 1 81 ? -6.350 -2.883 6.037 1.00 98.00 81 ASN A O 1
ATOM 647 N N . ILE A 1 82 ? -6.479 -0.699 5.593 1.00 97.81 82 ILE A N 1
ATOM 648 C CA . ILE A 1 82 ? -6.058 -0.847 4.194 1.00 97.81 82 ILE A CA 1
ATOM 649 C C . ILE A 1 82 ? -4.598 -0.417 4.035 1.00 97.81 82 ILE A C 1
ATOM 651 O O . ILE A 1 82 ? -4.230 0.729 4.310 1.00 97.81 82 ILE A O 1
ATOM 655 N N . LEU A 1 83 ? -3.782 -1.359 3.570 1.00 97.75 83 LEU A N 1
ATOM 656 C CA . LEU A 1 83 ? -2.378 -1.186 3.239 1.00 97.75 83 LEU A CA 1
ATOM 657 C C . LEU A 1 83 ? -2.177 -1.294 1.729 1.00 97.75 83 LEU A C 1
ATOM 659 O O . LEU A 1 83 ? -2.825 -2.104 1.062 1.00 97.75 83 LEU A O 1
ATOM 663 N N . VAL A 1 84 ? -1.248 -0.512 1.189 1.00 97.31 84 VAL A N 1
ATOM 664 C CA . VAL A 1 84 ? -0.767 -0.667 -0.187 1.00 97.31 84 VAL A CA 1
ATOM 665 C C . VAL A 1 84 ? 0.722 -0.959 -0.166 1.00 97.31 84 VAL A C 1
ATOM 667 O O . VAL A 1 84 ? 1.489 -0.183 0.401 1.00 97.31 84 VAL A O 1
ATOM 670 N N . LEU A 1 85 ? 1.122 -2.051 -0.818 1.00 95.50 85 LEU A N 1
ATOM 671 C CA . LEU A 1 85 ? 2.518 -2.304 -1.156 1.00 95.50 85 LEU A CA 1
ATOM 672 C C . LEU A 1 85 ? 2.849 -1.556 -2.450 1.00 95.50 85 LEU A C 1
ATOM 674 O O . LEU A 1 85 ? 2.388 -1.932 -3.531 1.00 95.50 85 LEU A O 1
ATOM 678 N N . ASP A 1 86 ? 3.634 -0.489 -2.326 1.00 95.19 86 ASP A N 1
ATOM 679 C CA . ASP A 1 86 ? 4.213 0.224 -3.460 1.00 95.19 86 ASP A CA 1
ATOM 680 C C . ASP A 1 86 ? 5.589 -0.359 -3.785 1.00 95.19 86 ASP A C 1
ATOM 682 O O . ASP A 1 86 ? 6.565 -0.132 -3.069 1.00 95.19 86 ASP A O 1
ATOM 686 N N . TRP A 1 87 ? 5.642 -1.110 -4.880 1.00 93.06 87 TRP A N 1
ATOM 687 C CA . TRP A 1 87 ? 6.843 -1.739 -5.433 1.00 93.06 87 TRP A CA 1
ATOM 688 C C . TRP A 1 87 ? 7.163 -1.180 -6.827 1.00 93.06 87 TRP A C 1
ATOM 690 O O . TRP A 1 87 ? 7.814 -1.831 -7.646 1.00 93.06 87 TRP A O 1
ATOM 700 N N . SER A 1 88 ? 6.703 0.046 -7.113 1.00 93.25 88 SER A N 1
ATOM 701 C CA . SER A 1 88 ? 6.854 0.718 -8.413 1.00 93.25 88 SER A CA 1
ATOM 702 C C . SER A 1 88 ? 8.300 0.810 -8.905 1.00 93.25 88 SER A C 1
ATOM 704 O O . SER A 1 88 ? 8.550 0.764 -10.111 1.00 93.25 88 SER A O 1
ATOM 706 N N . THR A 1 89 ? 9.269 0.868 -7.995 1.00 90.06 89 THR A N 1
ATOM 707 C CA . THR A 1 89 ? 10.709 0.828 -8.293 1.00 90.06 89 THR A CA 1
ATOM 708 C C . THR A 1 89 ? 11.152 -0.483 -8.950 1.00 90.06 89 THR A C 1
ATOM 710 O O . THR A 1 89 ? 12.029 -0.467 -9.817 1.00 90.06 89 THR A O 1
ATOM 713 N N . ALA A 1 90 ? 10.534 -1.608 -8.586 1.00 87.06 90 ALA A N 1
ATOM 714 C CA . ALA A 1 90 ? 10.800 -2.921 -9.166 1.00 87.06 90 ALA A CA 1
ATOM 715 C C . ALA A 1 90 ? 9.876 -3.235 -10.353 1.00 87.06 90 ALA A C 1
ATOM 717 O O . ALA A 1 90 ? 10.328 -3.847 -11.326 1.00 87.06 90 ALA A O 1
ATOM 718 N N . SER A 1 91 ? 8.619 -2.775 -10.310 1.00 87.88 91 SER A N 1
ATOM 719 C CA . SER A 1 91 ? 7.581 -3.096 -11.300 1.00 87.88 91 SER A CA 1
ATOM 720 C C . SER A 1 91 ? 7.565 -2.194 -12.538 1.00 87.88 91 SER A C 1
ATOM 722 O O . SER A 1 91 ? 6.701 -2.365 -13.403 1.00 87.88 91 SER A O 1
ATOM 724 N N . SER A 1 92 ? 8.465 -1.214 -12.626 1.00 87.56 92 SER A N 1
ATOM 725 C CA . SER A 1 92 ? 8.582 -0.308 -13.774 1.00 87.56 92 SER A CA 1
ATOM 726 C C . SER A 1 92 ? 9.657 -0.775 -14.755 1.00 87.56 92 SER A C 1
ATOM 728 O O . SER A 1 92 ? 10.737 -1.222 -14.362 1.00 87.56 92 SER A O 1
ATOM 730 N N . GLY A 1 93 ? 9.378 -0.617 -16.048 1.00 87.00 93 GLY A N 1
ATOM 731 C CA . GLY A 1 93 ? 10.292 -0.979 -17.130 1.00 87.00 93 GLY A CA 1
ATOM 732 C C . GLY A 1 93 ? 9.691 -1.986 -18.104 1.00 87.00 93 GLY A C 1
ATOM 733 O O . GLY A 1 93 ? 8.485 -2.233 -18.110 1.00 87.00 93 GLY A O 1
ATOM 734 N N . ILE A 1 94 ? 10.541 -2.551 -18.960 1.00 86.31 94 ILE A N 1
ATOM 735 C CA . ILE A 1 94 ? 10.119 -3.549 -19.946 1.00 86.31 94 ILE A CA 1
ATOM 736 C C . ILE A 1 94 ? 9.683 -4.845 -19.257 1.00 86.31 94 ILE A C 1
ATOM 738 O O . ILE A 1 94 ? 10.281 -5.257 -18.264 1.00 86.31 94 ILE A O 1
ATOM 742 N N . PHE A 1 95 ? 8.662 -5.499 -19.808 1.00 84.06 95 PHE A N 1
ATOM 743 C CA . PHE A 1 95 ? 8.034 -6.669 -19.193 1.00 84.06 95 PHE A CA 1
ATOM 744 C C . PHE A 1 95 ? 9.021 -7.790 -18.806 1.00 84.06 95 PHE A C 1
ATOM 746 O O . PHE A 1 95 ? 8.972 -8.196 -17.651 1.00 84.06 95 PHE A O 1
ATOM 753 N N . PRO A 1 96 ? 9.985 -8.216 -19.652 1.00 84.06 96 PRO A N 1
ATOM 754 C CA . PRO A 1 96 ? 10.904 -9.299 -19.277 1.00 84.06 96 PRO A CA 1
ATOM 755 C C . PRO A 1 96 ? 11.793 -8.969 -18.070 1.00 84.06 96 PRO A C 1
ATOM 757 O O . PRO A 1 96 ? 12.117 -9.837 -17.268 1.00 84.06 96 PRO A O 1
ATOM 760 N N . LEU A 1 97 ? 12.177 -7.696 -17.921 1.00 81.69 97 LEU A N 1
ATOM 761 C CA . LEU A 1 97 ? 12.970 -7.233 -16.780 1.00 81.69 97 LEU A CA 1
ATOM 762 C C . LEU A 1 97 ? 12.138 -7.187 -15.496 1.00 81.69 97 LEU A C 1
ATOM 764 O O . LEU A 1 97 ? 12.658 -7.408 -14.408 1.00 81.69 97 LEU A O 1
ATOM 768 N N . VAL A 1 98 ? 10.857 -6.845 -15.614 1.00 82.00 98 VAL A N 1
ATOM 769 C CA . VAL A 1 98 ? 9.948 -6.832 -14.467 1.00 82.00 98 VAL A CA 1
ATOM 770 C C . VAL A 1 98 ? 9.610 -8.258 -14.051 1.00 82.00 98 VAL A C 1
ATOM 772 O O . VAL A 1 98 ? 9.675 -8.559 -12.866 1.00 82.00 98 VAL A O 1
ATOM 775 N N . GLU A 1 99 ? 9.332 -9.141 -15.008 1.00 81.12 99 GLU A N 1
ATOM 776 C CA . GLU A 1 99 ? 9.090 -10.567 -14.776 1.00 81.12 99 GLU A CA 1
ATOM 777 C C . GLU A 1 99 ? 10.251 -11.216 -14.014 1.00 81.12 99 GLU A C 1
ATOM 779 O O . GLU A 1 99 ? 10.017 -11.854 -12.993 1.00 81.12 99 GLU A O 1
ATOM 784 N N . SER A 1 100 ? 11.506 -10.953 -14.405 1.00 80.12 100 SER A N 1
ATOM 785 C CA . SER A 1 100 ? 12.672 -11.498 -13.692 1.00 80.12 100 SER A CA 1
ATOM 786 C C . SER A 1 100 ? 12.810 -11.007 -12.244 1.00 80.12 100 SER A C 1
ATOM 788 O O . SER A 1 100 ? 13.555 -11.598 -11.470 1.00 80.12 100 SER A O 1
ATOM 790 N N . ARG A 1 101 ? 12.144 -9.907 -11.876 1.00 79.56 101 ARG A N 1
ATOM 791 C CA . ARG A 1 101 ? 12.138 -9.359 -10.509 1.00 79.56 101 ARG A CA 1
ATOM 792 C C . ARG A 1 101 ? 10.961 -9.862 -9.684 1.00 79.56 101 ARG A C 1
ATOM 794 O O . ARG A 1 101 ? 10.997 -9.716 -8.466 1.00 79.56 101 ARG A O 1
ATOM 801 N N . VAL A 1 102 ? 9.931 -10.441 -10.310 1.00 76.75 102 VAL A N 1
ATOM 802 C CA . VAL A 1 102 ? 8.743 -10.932 -9.596 1.00 76.75 102 VAL A CA 1
ATOM 803 C C . VAL A 1 102 ? 9.135 -11.981 -8.564 1.00 76.75 102 VAL A C 1
ATOM 805 O O . VAL A 1 102 ? 8.635 -11.897 -7.454 1.00 76.75 102 VAL A O 1
ATOM 808 N N . ASP A 1 103 ? 10.072 -12.881 -8.866 1.00 74.19 103 ASP A N 1
ATOM 809 C CA . ASP A 1 103 ? 10.541 -13.895 -7.907 1.00 74.19 103 ASP A CA 1
ATOM 810 C C . ASP A 1 103 ? 11.249 -13.287 -6.684 1.00 74.19 103 ASP A C 1
ATOM 812 O O . ASP A 1 103 ? 11.138 -13.788 -5.565 1.00 74.19 103 ASP A O 1
ATOM 816 N N . GLU A 1 104 ? 11.982 -12.185 -6.861 1.00 69.00 104 GLU A N 1
ATOM 817 C CA . GLU A 1 104 ? 12.607 -11.478 -5.739 1.00 69.00 104 GLU A CA 1
ATOM 818 C C . GLU A 1 104 ? 11.568 -10.694 -4.938 1.00 69.00 104 GLU A C 1
ATOM 820 O O . GLU A 1 104 ? 11.593 -10.715 -3.707 1.00 69.00 104 GLU A O 1
ATOM 825 N N . CYS A 1 105 ? 10.621 -10.055 -5.627 1.00 65.62 105 CYS A N 1
ATOM 826 C CA . CYS A 1 105 ? 9.528 -9.323 -5.006 1.00 65.62 105 CYS A CA 1
ATOM 827 C C . CYS A 1 105 ? 8.480 -10.239 -4.370 1.00 65.62 105 CYS A C 1
ATOM 829 O O . CYS A 1 105 ? 7.832 -9.812 -3.430 1.00 65.62 105 CYS A O 1
ATOM 831 N N . SER A 1 106 ? 8.3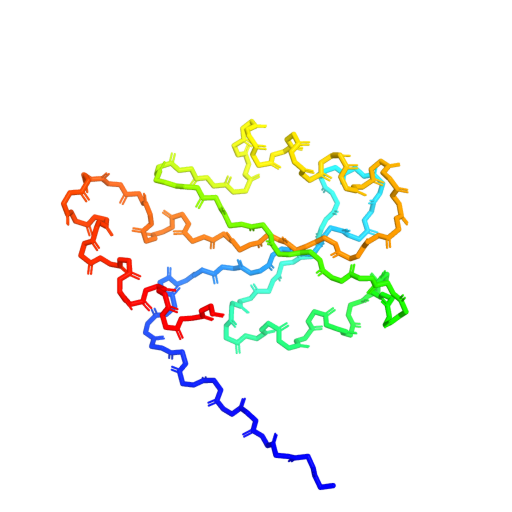08 -11.484 -4.811 1.00 68.88 106 SER A N 1
ATOM 832 C CA . SER A 1 106 ? 7.357 -12.425 -4.213 1.00 68.88 106 SER A CA 1
ATOM 833 C C . SER A 1 106 ? 7.866 -12.972 -2.888 1.00 68.88 106 SER A C 1
ATOM 835 O O . SER A 1 106 ? 7.069 -13.318 -2.034 1.00 68.88 106 SER A O 1
ATOM 837 N N . ARG A 1 107 ? 9.187 -13.010 -2.672 1.00 67.31 107 ARG A N 1
ATOM 838 C CA . ARG A 1 107 ? 9.782 -13.389 -1.376 1.00 67.31 107 ARG A CA 1
ATOM 839 C C . ARG A 1 107 ? 9.547 -12.362 -0.270 1.00 67.31 107 ARG A C 1
ATOM 841 O O . ARG A 1 107 ? 9.891 -12.615 0.881 1.00 67.31 107 ARG A O 1
ATOM 848 N N . ILE A 1 108 ? 9.033 -11.197 -0.639 1.00 61.34 108 ILE A N 1
ATOM 849 C CA . ILE A 1 108 ? 8.710 -10.098 0.261 1.00 61.34 108 ILE A CA 1
ATOM 850 C C . ILE A 1 108 ? 7.297 -10.254 0.850 1.00 61.34 108 ILE A C 1
ATOM 852 O O . ILE A 1 108 ? 7.037 -9.722 1.929 1.00 61.34 108 ILE A O 1
ATOM 856 N N . ILE A 1 109 ? 6.399 -10.935 0.130 1.00 53.22 109 ILE A N 1
ATOM 857 C CA . ILE A 1 109 ? 4.948 -10.998 0.370 1.00 53.22 109 ILE A CA 1
ATOM 858 C C . ILE A 1 109 ? 4.571 -12.368 0.931 1.00 53.22 109 ILE A C 1
ATOM 860 O O . ILE A 1 109 ? 3.690 -12.406 1.816 1.00 53.22 109 ILE A O 1
#

Nearest PDB structures (foldseek):
  2oxe-assembly2_B  TM=8.204E-01  e=4.227E-04  Homo sapiens
  2oxe-asse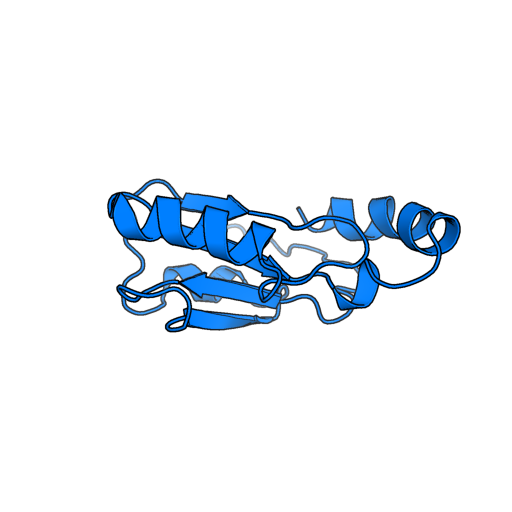mbly1_A  TM=7.219E-01  e=1.104E-04  Homo sapiens
  2pvs-assembly1_A  TM=7.185E-01  e=2.093E-04  Homo sapiens
  1w52-assembly1_X  TM=7.503E-01  e=8.537E-04  Equus caballus
  4qnn-assembly1_D  TM=6.714E-01  e=4.506E-04  Vespa basalis

Secondary structure (DSSP, 8-state):
------------TT-EEEE--SSSTT--EEEEGGGGGGGGGSTT--TTSEEEEEE--TT--TTSHHHHHHHHHHHHH-SEEEEEEE-HHHH-S-HHHHHHHHHHHHTT-

Sequence (109 aa):
MYTNFNLVIGNSFGSKILFFNGKTVNHYTMHDLTAAENVVTDTGFDLNRTTIIYIHGWNQSFSSKSSRAIVNAYITNGQYNILVLDWSTASSGIFPLVESRVDECSRII

Mean predicted aligned error: 6.01 Å